Protein AF-A0A7Y9XYY1-F1 (afdb_monomer)

InterPro domains:
  IPR001387 Cro/C1-type, helix-turn-helix domain [cd00093] (2-45)
  IPR010982 Lambda repressor-like, DNA-binding domain superfamily [G3DSA:1.10.260.40] (1-56)
  IPR010982 Lambda repressor-like, DNA-binding domain superfamily [SSF47413] (3-48)

Nearest PDB structures (foldseek):
  1r69-assembly1_A  TM=8.097E-01  e=8.819E-01  Phage 434

Solvent-accessible surface area (backbone atoms only — not comparable to full-atom values): 4962 Å² total; per-residue (Å²): 108,102,78,76,60,52,71,63,57,48,12,64,68,30,74,38,56,55,71,50,45,52,35,30,76,74,69,71,47,66,56,72,67,52,52,52,35,43,25,54,56,69,72,43,50,76,57,58,57,66,78,62,63,81,76,80,64,92,44,70,68,52,44,54,50,53,51,54,52,54,52,55,54,53,53,54,51,58,55,61,76,74,111

Mean predicted aligned error: 6.29 Å

Organism: NCBI:txid1514948

pLDDT: mean 90.68, std 10.18, range [52.72, 97.94]

Structure (mmCIF, N/CA/C/O backbone):
data_AF-A0A7Y9XYY1-F1
#
_entry.id   AF-A0A7Y9XYY1-F1
#
loop_
_atom_site.group_PDB
_atom_site.id
_atom_site.type_symbol
_atom_site.label_atom_id
_atom_site.label_alt_id
_atom_site.label_comp_id
_atom_site.label_asym_id
_atom_site.label_entity_id
_atom_site.label_seq_id
_atom_site.pdbx_PDB_ins_code
_atom_site.Cartn_x
_atom_site.Cartn_y
_atom_site.Cartn_z
_atom_site.occupancy
_atom_site.B_iso_or_equiv
_atom_site.auth_seq_id
_atom_site.auth_comp_id
_atom_site.auth_asym_id
_atom_site.auth_atom_id
_atom_site.pdbx_PDB_model_num
ATOM 1 N N . MET A 1 1 ? -13.887 6.097 -3.201 1.00 52.72 1 MET A N 1
ATOM 2 C CA . MET A 1 1 ? -12.941 5.167 -2.541 1.00 52.72 1 MET A CA 1
ATOM 3 C C . MET A 1 1 ? -13.275 3.743 -2.960 1.00 52.72 1 MET A C 1
ATOM 5 O O . MET A 1 1 ? -14.457 3.428 -3.017 1.00 52.72 1 MET A O 1
ATOM 9 N N . ALA A 1 2 ? -12.273 2.910 -3.259 1.00 56.00 2 ALA A N 1
ATOM 10 C CA . ALA A 1 2 ? -12.410 1.609 -3.938 1.00 56.00 2 ALA A CA 1
ATOM 11 C C . ALA A 1 2 ? -13.322 0.564 -3.250 1.00 56.00 2 ALA A C 1
ATOM 13 O O . ALA A 1 2 ? -13.678 -0.429 -3.870 1.00 56.00 2 ALA A O 1
ATOM 14 N N . LEU A 1 3 ? -13.733 0.795 -1.998 1.00 70.81 3 LEU A N 1
ATOM 15 C CA . LEU A 1 3 ? -14.622 -0.090 -1.231 1.00 70.81 3 LEU A CA 1
ATOM 16 C C . LEU A 1 3 ? -15.867 0.615 -0.658 1.00 70.81 3 LEU A C 1
ATOM 18 O O . LEU A 1 3 ? -16.549 0.046 0.187 1.00 70.81 3 LEU A O 1
ATOM 22 N N . GLY A 1 4 ? -16.142 1.870 -1.039 1.00 80.56 4 GLY A N 1
ATOM 23 C CA . GLY A 1 4 ? -17.283 2.632 -0.501 1.00 80.56 4 GLY A CA 1
ATOM 24 C C . GLY A 1 4 ? -17.218 2.938 1.007 1.00 80.56 4 GLY A C 1
ATOM 25 O O . GLY A 1 4 ? -18.209 3.363 1.590 1.00 80.56 4 GLY A O 1
ATOM 26 N N . LEU A 1 5 ? -16.066 2.724 1.650 1.00 88.00 5 LEU A N 1
ATOM 27 C CA . LEU A 1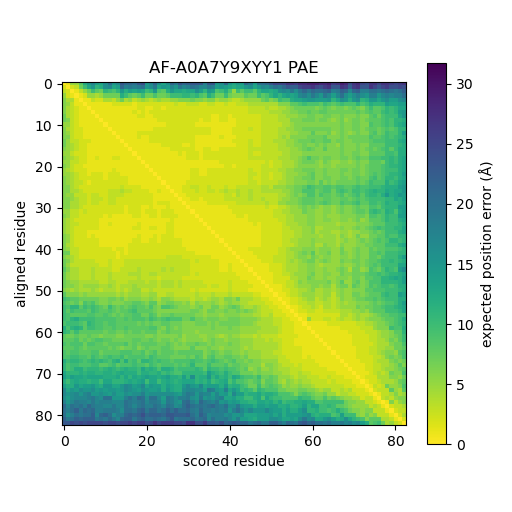 5 ? -15.865 2.974 3.078 1.00 88.00 5 LEU A CA 1
ATOM 28 C C . LEU A 1 5 ? -15.725 4.471 3.368 1.00 88.00 5 LEU A C 1
ATOM 30 O O . LEU A 1 5 ? -15.149 5.215 2.575 1.00 88.00 5 LEU A O 1
ATOM 34 N N . THR A 1 6 ? -16.185 4.897 4.545 1.00 94.25 6 THR A N 1
ATOM 35 C CA . THR A 1 6 ? -15.798 6.200 5.100 1.00 94.25 6 THR A CA 1
ATOM 36 C C . THR A 1 6 ? -14.341 6.153 5.565 1.00 94.25 6 THR A C 1
ATOM 38 O O . THR A 1 6 ? -13.826 5.087 5.906 1.00 94.25 6 THR A O 1
A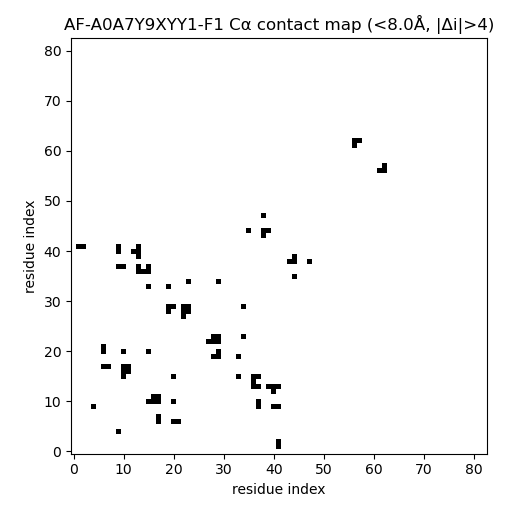TOM 41 N N . GLN A 1 7 ? -13.684 7.314 5.656 1.00 94.75 7 GLN A N 1
ATOM 42 C CA . GLN A 1 7 ? -12.318 7.407 6.194 1.00 94.75 7 GLN A CA 1
ATOM 43 C C . GLN A 1 7 ? -12.210 6.793 7.599 1.00 94.75 7 GLN A C 1
ATOM 45 O O . GLN A 1 7 ? -11.235 6.120 7.916 1.00 94.75 7 GLN A O 1
ATOM 50 N N . LYS A 1 8 ? -13.234 6.992 8.441 1.00 96.00 8 LYS A N 1
ATOM 51 C CA . LYS A 1 8 ? -13.283 6.433 9.797 1.00 96.00 8 LYS A CA 1
ATOM 52 C C . LYS A 1 8 ? -13.372 4.906 9.771 1.00 96.00 8 LYS A C 1
ATOM 54 O O . LYS A 1 8 ? -12.598 4.251 10.457 1.00 96.00 8 LYS A O 1
ATOM 59 N N . ALA A 1 9 ? -14.251 4.352 8.935 1.00 95.88 9 ALA A N 1
ATOM 60 C CA . ALA A 1 9 ? -14.392 2.905 8.790 1.00 95.88 9 ALA A CA 1
ATOM 61 C C . ALA A 1 9 ? -13.112 2.256 8.237 1.00 95.88 9 ALA A C 1
ATOM 63 O O . ALA A 1 9 ? -12.737 1.162 8.652 1.00 95.88 9 ALA A O 1
ATOM 64 N N . ALA A 1 10 ? -12.415 2.926 7.317 1.00 95.25 10 ALA A N 1
ATOM 65 C CA . ALA A 1 10 ? -11.157 2.430 6.771 1.00 95.25 10 ALA A CA 1
ATOM 66 C C . ALA A 1 10 ? -10.004 2.495 7.795 1.00 95.25 10 ALA A C 1
ATOM 68 O O . ALA A 1 10 ? -9.225 1.545 7.908 1.00 95.25 10 ALA A O 1
ATOM 69 N N . ALA A 1 11 ? -9.944 3.558 8.603 1.00 96.81 11 ALA A N 1
ATOM 70 C CA . ALA A 1 11 ? -9.022 3.677 9.733 1.00 96.81 11 ALA A CA 1
ATOM 71 C C . ALA A 1 11 ? -9.246 2.566 10.777 1.00 96.81 11 ALA A C 1
ATOM 73 O O . ALA A 1 11 ? -8.313 1.846 11.124 1.00 96.81 11 ALA A O 1
ATOM 74 N N . GLU A 1 12 ? -10.493 2.349 11.205 1.00 96.88 12 GLU A N 1
ATOM 75 C CA . GLU A 1 12 ? -10.855 1.271 12.138 1.00 96.88 12 GLU A CA 1
ATOM 76 C C . GLU A 1 12 ? -10.497 -0.111 11.577 1.00 96.88 12 GLU A C 1
ATOM 78 O O . GLU A 1 12 ? -9.847 -0.906 12.252 1.00 96.88 12 GLU A O 1
ATOM 83 N N . ARG A 1 13 ? -10.844 -0.381 10.312 1.00 95.69 13 ARG A N 1
ATOM 84 C CA . ARG A 1 13 ? -10.564 -1.667 9.655 1.00 95.69 13 ARG A CA 1
ATOM 85 C C . ARG A 1 13 ? -9.069 -1.954 9.501 1.00 95.69 13 ARG A C 1
ATOM 87 O O . ARG A 1 13 ? -8.676 -3.117 9.499 1.00 95.69 13 ARG A O 1
ATOM 94 N N . SER A 1 14 ? -8.249 -0.922 9.328 1.00 96.50 14 SER A N 1
ATOM 95 C CA . SER A 1 14 ? -6.796 -1.058 9.169 1.00 96.50 14 SER A CA 1
ATOM 96 C C . SER A 1 14 ? -6.024 -1.020 10.487 1.00 96.50 14 SER A C 1
ATOM 98 O O . SER A 1 14 ? -4.833 -1.323 10.494 1.00 96.50 14 SER A O 1
ATOM 100 N N . GLY A 1 15 ? -6.669 -0.635 11.594 1.00 97.44 15 GLY A N 1
ATOM 101 C CA . GLY A 1 15 ? -5.988 -0.349 12.858 1.00 97.44 15 GLY A CA 1
ATOM 102 C C . GLY A 1 15 ? -5.100 0.902 12.807 1.00 97.44 15 GLY A C 1
ATOM 103 O O . GLY A 1 15 ? -4.301 1.124 13.713 1.00 97.44 15 GLY A O 1
ATOM 104 N N . VAL A 1 16 ? -5.218 1.724 11.760 1.00 97.88 16 VAL A N 1
ATOM 105 C CA . VAL A 1 16 ? -4.475 2.980 11.614 1.00 97.88 16 VAL A CA 1
ATOM 106 C C . VAL A 1 16 ? -5.251 4.095 12.308 1.00 97.88 16 VAL A C 1
ATOM 108 O O . VAL A 1 16 ? -6.461 4.234 12.138 1.00 97.88 16 VAL A O 1
ATOM 111 N N . ALA A 1 17 ? -4.563 4.946 13.071 1.00 97.94 17 ALA A N 1
ATOM 112 C CA . ALA A 1 17 ? -5.205 6.088 13.715 1.00 97.94 17 ALA A CA 1
ATOM 113 C C . ALA A 1 17 ? -5.887 7.006 12.681 1.00 97.94 17 ALA A C 1
ATOM 115 O O . ALA A 1 17 ? -5.296 7.358 11.660 1.00 97.94 17 ALA A O 1
ATOM 116 N N . TYR A 1 18 ? -7.102 7.480 12.973 1.00 97.81 18 TYR A N 1
ATOM 117 C CA . TYR A 1 18 ? -7.887 8.301 12.037 1.00 97.81 18 TYR A CA 1
ATOM 118 C C . TYR A 1 18 ? -7.145 9.556 11.540 1.00 97.81 18 TYR A C 1
ATOM 120 O O . TYR A 1 18 ? -7.227 9.918 10.366 1.00 97.81 18 TYR A O 1
ATOM 128 N N . ARG A 1 19 ? -6.356 10.201 12.412 1.00 97.19 19 ARG A N 1
ATOM 129 C CA . ARG A 1 19 ? -5.504 11.342 12.033 1.00 97.19 19 ARG A CA 1
ATOM 130 C C . ARG A 1 19 ? -4.453 10.949 10.991 1.00 97.19 19 ARG A C 1
ATOM 132 O O . ARG A 1 19 ? -4.233 11.706 10.048 1.00 97.19 19 ARG A O 1
ATOM 139 N N . THR A 1 20 ? -3.822 9.789 11.161 1.00 97.88 20 THR A N 1
ATOM 140 C CA . THR A 1 20 ? -2.851 9.244 10.206 1.00 97.88 20 THR A CA 1
ATOM 141 C C . THR A 1 20 ? -3.532 8.906 8.887 1.00 97.88 20 THR A C 1
ATOM 143 O O . THR A 1 20 ? -3.010 9.275 7.843 1.00 97.88 20 THR A O 1
ATOM 146 N N . TRP A 1 21 ? -4.733 8.317 8.919 1.00 97.31 21 TRP A N 1
ATOM 147 C CA . TRP A 1 21 ? -5.516 8.041 7.710 1.00 97.31 21 TRP A CA 1
ATOM 148 C C . TRP A 1 21 ? -5.793 9.309 6.897 1.00 97.31 21 TRP A C 1
ATOM 150 O O . TRP A 1 21 ? -5.515 9.365 5.702 1.00 97.31 21 TRP A O 1
ATOM 160 N N . ARG A 1 22 ? -6.266 10.375 7.556 1.00 96.94 22 ARG A N 1
ATOM 161 C CA . ARG A 1 22 ? -6.517 11.658 6.884 1.00 96.94 22 ARG A CA 1
ATOM 162 C C . ARG A 1 22 ? -5.250 12.278 6.302 1.00 96.94 22 ARG A C 1
ATOM 164 O O . ARG A 1 22 ? -5.299 12.832 5.211 1.00 96.94 22 ARG A O 1
ATOM 171 N N . ARG A 1 23 ? -4.126 12.197 7.018 1.00 97.69 23 ARG A N 1
ATOM 172 C CA . ARG A 1 23 ? -2.832 12.701 6.537 1.00 97.69 23 ARG A CA 1
ATOM 173 C C . ARG A 1 23 ? -2.314 11.886 5.348 1.00 97.69 23 ARG A C 1
ATOM 175 O O . ARG A 1 23 ? -1.761 12.452 4.411 1.00 97.69 23 ARG A O 1
ATOM 182 N N . MET A 1 24 ? -2.529 10.577 5.365 1.00 96.25 24 MET A N 1
ATOM 183 C CA . MET A 1 24 ? -2.177 9.683 4.270 1.00 96.25 24 MET A CA 1
ATOM 184 C C . MET A 1 24 ? -2.966 10.019 3.004 1.00 96.25 24 MET A C 1
ATOM 186 O O . MET A 1 24 ? -2.357 10.218 1.962 1.00 96.25 24 MET A O 1
ATOM 190 N N . GLU A 1 25 ? -4.292 10.161 3.089 1.00 93.81 25 GLU A N 1
ATOM 191 C CA . GLU A 1 25 ? -5.115 10.512 1.921 1.00 93.81 25 GLU A CA 1
ATOM 192 C C . GLU A 1 25 ? -4.929 11.964 1.462 1.00 93.81 25 GLU A C 1
ATOM 194 O O . GLU A 1 25 ? -4.926 12.231 0.264 1.00 93.81 25 GLU A O 1
ATOM 199 N N . GLY A 1 26 ? -4.796 12.907 2.399 1.00 96.38 26 GLY A N 1
ATOM 200 C CA . GLY A 1 26 ? -4.743 14.337 2.089 1.00 96.38 26 GLY A CA 1
ATOM 201 C C . GLY A 1 26 ? -3.357 14.851 1.701 1.00 96.38 26 GLY A C 1
ATOM 202 O O . GLY A 1 26 ? -3.251 15.761 0.886 1.00 96.38 26 GLY A O 1
ATOM 203 N N . GLU A 1 27 ? -2.292 14.291 2.279 1.00 96.88 27 GLU A N 1
ATOM 204 C CA . GLU A 1 27 ? -0.912 14.750 2.061 1.00 96.88 27 GLU A CA 1
ATOM 205 C C . GLU A 1 27 ? 0.005 13.673 1.466 1.00 96.88 27 GLU A C 1
ATOM 207 O O . GLU A 1 27 ? 1.169 13.963 1.196 1.00 96.88 27 GLU A O 1
ATOM 212 N N . GLY A 1 28 ? -0.456 12.425 1.331 1.00 95.06 28 GLY A N 1
ATOM 213 C CA . GLY A 1 28 ? 0.406 11.308 0.934 1.00 95.06 28 GLY A CA 1
ATOM 214 C C . GLY A 1 28 ? 1.443 10.927 1.995 1.00 95.06 28 GLY A C 1
ATOM 215 O O . GLY A 1 28 ? 2.468 10.337 1.664 1.00 95.06 28 GLY A O 1
ATOM 216 N N . LYS A 1 29 ? 1.229 11.290 3.270 1.00 96.62 29 LYS A N 1
ATOM 217 C CA . LYS A 1 29 ? 2.209 11.076 4.350 1.00 96.62 29 LYS A CA 1
ATOM 218 C C . LYS A 1 29 ? 1.697 10.098 5.400 1.00 96.62 29 LYS A C 1
ATOM 220 O O . LYS A 1 29 ? 0.733 10.383 6.109 1.00 96.62 29 LYS A O 1
ATOM 225 N N . ALA A 1 30 ? 2.425 9.004 5.563 1.00 96.50 30 ALA A N 1
ATOM 226 C CA . ALA A 1 30 ? 2.251 8.015 6.617 1.00 96.50 30 ALA A CA 1
ATOM 227 C C . ALA A 1 30 ? 3.587 7.300 6.865 1.00 96.50 30 ALA A C 1
ATOM 229 O O . ALA A 1 30 ? 4.529 7.453 6.084 1.00 96.50 30 ALA A O 1
ATOM 230 N N . SER A 1 31 ? 3.674 6.516 7.938 1.00 97.44 31 SER A N 1
ATOM 231 C CA . SER A 1 31 ? 4.753 5.533 8.045 1.00 97.44 31 SER A CA 1
ATOM 232 C C . SER A 1 31 ? 4.565 4.436 6.983 1.00 97.44 31 SER A C 1
ATOM 234 O O . SER A 1 31 ? 3.449 4.206 6.509 1.00 97.44 31 SER A O 1
ATOM 236 N N . ILE A 1 32 ? 5.640 3.726 6.623 1.00 96.62 32 ILE A N 1
ATOM 237 C CA . ILE A 1 32 ? 5.542 2.553 5.734 1.00 96.62 32 ILE A CA 1
ATOM 238 C C . ILE A 1 32 ? 4.628 1.490 6.358 1.00 96.62 32 ILE A C 1
ATOM 240 O O . ILE A 1 32 ? 3.826 0.879 5.660 1.00 96.62 32 ILE A O 1
ATOM 244 N N .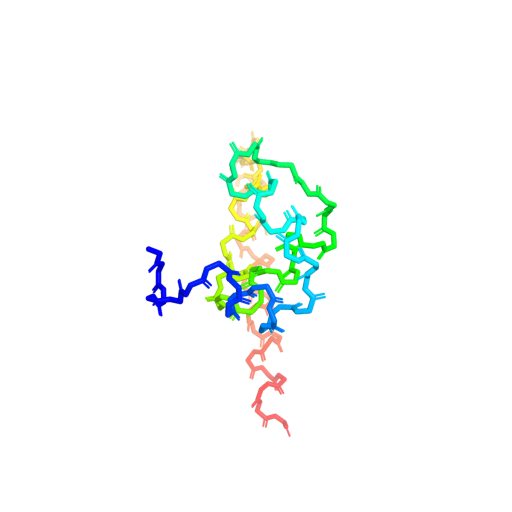 GLU A 1 33 ? 4.703 1.304 7.677 1.00 97.88 33 GLU A N 1
ATOM 245 C CA . GLU A 1 33 ? 3.858 0.359 8.409 1.00 97.88 33 GLU A CA 1
ATOM 246 C C . GLU A 1 33 ? 2.364 0.679 8.246 1.00 97.88 33 GLU A C 1
ATOM 248 O O . GLU A 1 33 ? 1.569 -0.206 7.930 1.00 97.88 33 GLU A O 1
ATOM 253 N N . ASP A 1 34 ? 1.979 1.950 8.393 1.00 97.94 34 ASP A N 1
ATOM 254 C CA . ASP A 1 34 ? 0.588 2.385 8.227 1.00 97.94 34 ASP 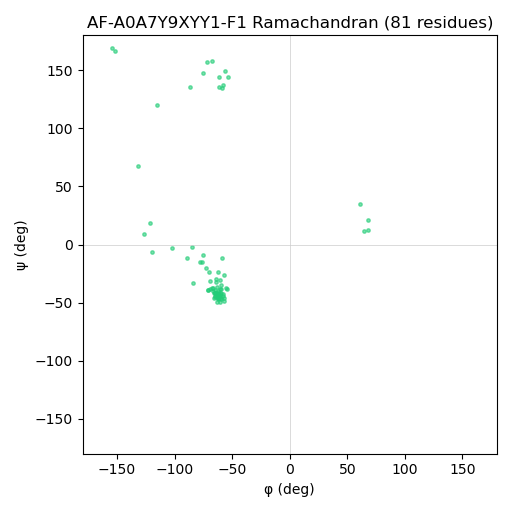A CA 1
ATOM 255 C C . ASP A 1 34 ? 0.101 2.243 6.785 1.00 97.94 34 ASP A C 1
ATOM 257 O O . ASP A 1 34 ? -1.040 1.833 6.565 1.00 97.94 34 ASP A O 1
ATOM 261 N N . LEU A 1 35 ? 0.966 2.521 5.804 1.00 96.56 35 LEU A N 1
ATOM 262 C CA . LEU A 1 35 ? 0.656 2.305 4.392 1.00 96.56 35 LEU A CA 1
ATOM 263 C C . LEU A 1 35 ? 0.391 0.819 4.105 1.00 96.56 35 LEU A C 1
ATOM 265 O O . LEU A 1 35 ? -0.592 0.483 3.447 1.00 96.56 35 LEU A O 1
ATOM 269 N N . VAL A 1 36 ? 1.233 -0.079 4.628 1.00 97.25 36 VAL A N 1
ATOM 270 C CA . VAL A 1 36 ? 1.065 -1.531 4.457 1.00 97.25 36 VAL A CA 1
ATOM 271 C C . VAL A 1 36 ? -0.214 -2.020 5.141 1.00 97.25 36 VAL A C 1
ATOM 273 O O . VAL A 1 36 ? -0.986 -2.759 4.526 1.00 97.25 36 VAL A O 1
ATOM 276 N N . ARG A 1 37 ? -0.493 -1.573 6.375 1.00 97.69 37 ARG A N 1
ATOM 277 C CA . ARG A 1 37 ? -1.751 -1.884 7.079 1.00 97.69 37 ARG A CA 1
ATOM 278 C C . ARG A 1 37 ? -2.975 -1.443 6.282 1.00 97.69 37 ARG A C 1
ATOM 280 O O . ARG A 1 37 ? -3.923 -2.216 6.135 1.00 97.69 37 ARG A O 1
ATOM 287 N N . ALA A 1 38 ? -2.948 -0.226 5.744 1.00 96.25 38 ALA A N 1
ATOM 288 C CA . ALA A 1 38 ? -4.018 0.295 4.905 1.00 96.25 38 ALA A CA 1
ATOM 289 C C . ALA A 1 38 ? -4.204 -0.545 3.634 1.00 96.25 38 ALA A C 1
ATOM 291 O O . ALA A 1 38 ? -5.331 -0.927 3.321 1.00 96.25 38 ALA A O 1
ATOM 292 N N . ALA A 1 39 ? -3.117 -0.896 2.941 1.00 95.62 39 ALA A N 1
ATOM 293 C CA . ALA A 1 39 ? -3.180 -1.685 1.715 1.00 95.62 39 ALA A CA 1
ATOM 294 C C . ALA A 1 39 ? -3.784 -3.082 1.944 1.00 95.62 39 ALA A C 1
ATOM 296 O O . ALA A 1 39 ? -4.686 -3.486 1.213 1.00 95.62 39 ALA A O 1
ATOM 297 N N . ILE A 1 40 ? -3.370 -3.779 3.009 1.00 95.62 40 ILE A N 1
ATOM 2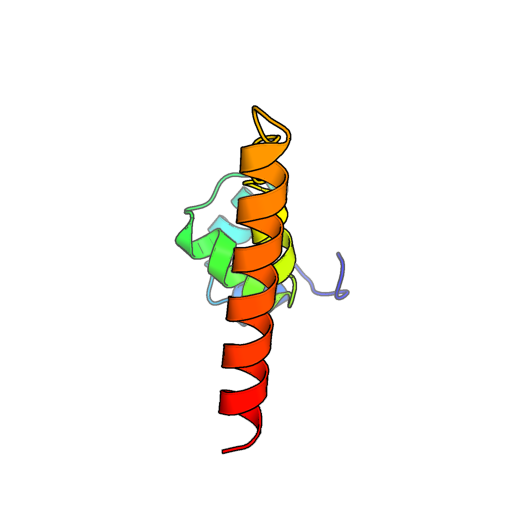98 C CA . ILE A 1 40 ? -3.933 -5.087 3.391 1.00 95.62 40 ILE A CA 1
ATOM 299 C C . ILE A 1 40 ? -5.421 -4.955 3.739 1.00 95.62 40 ILE A C 1
ATOM 301 O O . ILE A 1 40 ? -6.257 -5.740 3.280 1.00 95.62 40 ILE A O 1
ATOM 305 N N . ALA A 1 41 ? -5.781 -3.944 4.534 1.00 94.44 41 ALA A N 1
ATOM 306 C CA . ALA A 1 41 ? -7.168 -3.707 4.918 1.00 94.44 41 ALA A CA 1
ATOM 307 C C . ALA A 1 41 ? -8.060 -3.449 3.697 1.00 94.44 41 ALA A C 1
ATOM 309 O O . ALA A 1 41 ? -9.186 -3.953 3.645 1.00 94.44 41 ALA A O 1
ATOM 310 N N . LEU A 1 42 ? -7.548 -2.721 2.705 1.00 93.12 42 LEU A N 1
ATOM 311 C CA . LEU A 1 42 ? -8.232 -2.404 1.453 1.00 93.12 42 LEU A CA 1
ATOM 312 C C . LEU A 1 42 ? -8.102 -3.494 0.378 1.00 93.12 42 LEU A C 1
ATOM 314 O O . LEU A 1 42 ? -8.733 -3.369 -0.669 1.00 93.12 42 LEU A O 1
ATOM 318 N N . ARG A 1 43 ? -7.369 -4.582 0.654 1.00 92.88 43 ARG A N 1
ATOM 319 C CA . ARG A 1 43 ? -7.147 -5.712 -0.266 1.00 92.88 43 ARG A CA 1
ATOM 320 C C . ARG A 1 43 ? -6.443 -5.293 -1.561 1.00 92.88 43 ARG A C 1
ATOM 322 O O . ARG A 1 43 ? -6.737 -5.819 -2.633 1.00 92.88 43 ARG A O 1
ATOM 329 N N . CYS A 1 44 ? -5.540 -4.321 -1.454 1.00 92.88 44 CYS A N 1
ATOM 330 C CA . CYS A 1 44 ? -4.716 -3.805 -2.547 1.00 92.88 44 CYS A CA 1
ATOM 331 C C . CYS A 1 44 ? -3.211 -3.937 -2.263 1.00 92.88 44 CYS A C 1
ATOM 333 O O . CYS A 1 44 ? -2.388 -3.298 -2.910 1.00 92.88 44 CYS A O 1
ATOM 335 N N . GLU A 1 45 ? -2.811 -4.797 -1.327 1.00 94.31 45 GLU A N 1
ATOM 336 C CA . GLU A 1 45 ? -1.406 -5.060 -0.997 1.00 94.31 45 GLU A CA 1
ATOM 337 C C . GLU A 1 45 ? -0.571 -5.525 -2.201 1.00 94.31 45 GLU A C 1
ATOM 339 O O . GLU A 1 45 ? 0.629 -5.270 -2.253 1.00 94.31 45 GLU A O 1
ATOM 344 N N . GLN A 1 46 ? -1.204 -6.144 -3.202 1.00 91.50 46 GLN A N 1
ATOM 345 C CA . GLN A 1 46 ? -0.547 -6.525 -4.457 1.00 91.50 46 GLN A CA 1
ATOM 346 C C . GLN A 1 46 ? -0.059 -5.307 -5.256 1.00 91.50 46 GLN A C 1
ATOM 348 O O . GLN A 1 46 ? 0.947 -5.397 -5.960 1.00 91.50 46 GLN A O 1
ATOM 353 N N . ASP A 1 47 ? -0.726 -4.157 -5.131 1.00 92.75 47 ASP A N 1
ATOM 354 C CA . ASP A 1 47 ? -0.335 -2.932 -5.828 1.00 92.75 47 ASP A CA 1
ATOM 355 C C . ASP A 1 47 ? 0.931 -2.304 -5.233 1.00 92.75 47 ASP A C 1
ATOM 357 O O . ASP A 1 47 ? 1.632 -1.581 -5.938 1.00 92.75 47 ASP A O 1
ATOM 361 N N . LEU A 1 48 ? 1.298 -2.627 -3.985 1.00 93.06 48 LEU A N 1
ATOM 362 C CA . LEU A 1 48 ? 2.550 -2.143 -3.388 1.00 93.06 48 LEU A CA 1
ATOM 363 C C . LEU A 1 48 ? 3.781 -2.610 -4.174 1.00 93.06 48 LEU A C 1
ATOM 365 O O . LEU A 1 48 ? 4.762 -1.876 -4.258 1.00 93.06 48 LEU A O 1
ATOM 369 N N . ALA A 1 49 ? 3.721 -3.784 -4.813 1.00 89.50 49 ALA A N 1
ATOM 370 C CA . ALA A 1 49 ? 4.801 -4.268 -5.673 1.00 89.50 49 ALA A CA 1
ATOM 371 C C . ALA A 1 49 ? 5.049 -3.346 -6.882 1.00 89.50 49 ALA A C 1
ATOM 373 O O . ALA A 1 49 ? 6.155 -3.305 -7.412 1.00 89.50 49 ALA A O 1
ATOM 374 N N . ARG A 1 50 ? 4.045 -2.563 -7.301 1.00 91.81 50 ARG A N 1
ATOM 375 C CA . ARG A 1 50 ? 4.171 -1.602 -8.406 1.00 91.81 50 ARG A CA 1
ATOM 376 C C . ARG A 1 50 ? 4.923 -0.332 -8.014 1.00 91.81 50 ARG A C 1
ATOM 378 O O . ARG A 1 50 ? 5.345 0.396 -8.905 1.00 91.81 50 ARG A O 1
ATOM 385 N N . LEU A 1 51 ? 5.106 -0.065 -6.718 1.00 91.69 51 LEU A N 1
ATOM 386 C CA . LEU A 1 51 ? 5.906 1.071 -6.244 1.00 91.69 51 LEU A CA 1
ATOM 387 C C . LEU A 1 51 ? 7.404 0.875 -6.514 1.00 91.69 51 LEU A C 1
ATOM 389 O O . LEU A 1 51 ? 8.141 1.852 -6.608 1.00 91.69 51 LEU A O 1
ATOM 393 N N . PHE A 1 52 ? 7.841 -0.379 -6.654 1.00 90.12 52 PHE A N 1
ATOM 394 C CA . PHE A 1 52 ? 9.241 -0.756 -6.834 1.00 90.12 52 PHE A CA 1
ATOM 395 C C . PHE A 1 52 ? 9.372 -1.736 -8.007 1.00 90.12 52 PHE A C 1
ATOM 397 O O . PHE A 1 52 ? 9.652 -2.917 -7.791 1.00 90.12 52 PHE A O 1
ATOM 404 N N . PRO A 1 53 ? 9.116 -1.287 -9.250 1.00 88.69 53 PRO A N 1
ATOM 405 C CA . PRO A 1 53 ? 9.239 -2.160 -10.408 1.00 88.69 53 PRO A CA 1
ATOM 406 C C . PRO A 1 53 ? 10.682 -2.658 -10.550 1.00 88.69 53 PRO A C 1
ATOM 408 O O . PRO A 1 53 ? 11.633 -1.919 -10.283 1.00 88.69 53 PRO A O 1
ATOM 411 N N . GLU A 1 54 ? 10.849 -3.905 -10.999 1.00 87.06 54 GLU A N 1
ATOM 412 C CA . GLU A 1 54 ? 12.178 -4.398 -11.354 1.00 87.06 54 GLU A CA 1
ATOM 413 C C . GLU A 1 54 ? 12.777 -3.514 -12.459 1.00 87.06 54 GLU A C 1
ATOM 415 O O . GLU A 1 54 ? 12.089 -3.208 -13.440 1.00 87.06 54 GLU A O 1
ATOM 420 N N . PRO A 1 55 ? 14.058 -3.119 -12.344 1.00 89.25 55 PRO A N 1
ATOM 421 C CA . PRO A 1 55 ? 14.748 -2.429 -13.423 1.00 89.25 55 PRO A CA 1
ATOM 422 C C . PRO A 1 55 ? 14.701 -3.256 -14.705 1.00 89.25 55 PRO A C 1
ATOM 424 O O . PRO A 1 55 ? 14.740 -4.487 -14.644 1.00 89.25 55 PRO A O 1
ATOM 427 N N . ALA A 1 56 ? 14.684 -2.603 -15.867 1.00 91.19 56 ALA A N 1
ATOM 428 C CA . ALA A 1 56 ? 14.836 -3.306 -17.137 1.00 91.19 56 ALA A CA 1
ATOM 429 C C . ALA A 1 56 ? 16.117 -4.161 -17.126 1.00 91.19 56 ALA A C 1
ATOM 431 O O . ALA A 1 56 ? 17.123 -3.780 -16.524 1.00 91.19 56 ALA A O 1
ATOM 432 N N . ALA A 1 57 ? 16.070 -5.329 -17.768 1.00 95.25 57 ALA A N 1
ATOM 433 C CA . ALA A 1 57 ? 17.265 -6.143 -17.945 1.00 95.25 57 ALA A CA 1
ATOM 434 C C . ALA A 1 57 ? 18.297 -5.359 -18.766 1.00 95.25 57 ALA A C 1
ATOM 436 O O . ALA A 1 57 ? 17.957 -4.738 -19.774 1.00 95.25 57 ALA A O 1
ATOM 437 N N . SER A 1 58 ?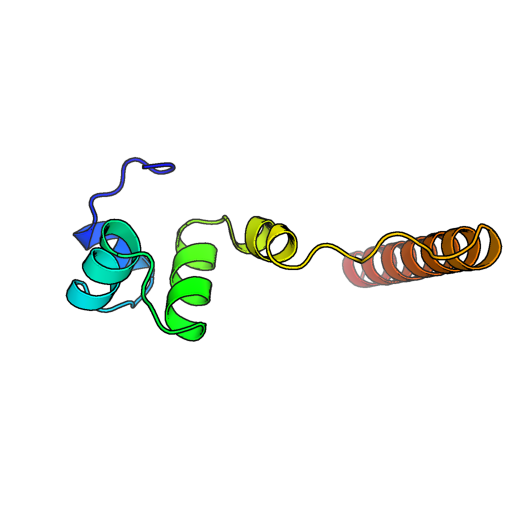 19.551 -5.393 -18.328 1.00 95.94 58 SER A N 1
ATOM 438 C CA . SER A 1 58 ? 20.660 -4.715 -18.999 1.00 95.94 58 SER A CA 1
ATOM 439 C C . SER A 1 58 ? 21.160 -5.479 -20.230 1.00 95.94 58 SER A C 1
ATOM 441 O O . SER A 1 58 ? 21.856 -4.909 -21.068 1.00 95.94 58 SER A O 1
ATOM 443 N N . SER A 1 59 ? 20.784 -6.755 -20.370 1.00 97.56 59 SER A N 1
ATOM 444 C CA . SER A 1 59 ? 21.129 -7.600 -21.513 1.00 97.56 59 SER A CA 1
ATOM 445 C C . SER A 1 59 ? 20.083 -8.688 -21.782 1.00 97.56 59 SER A C 1
ATOM 447 O O . SER A 1 59 ? 19.222 -8.983 -20.947 1.00 97.56 59 SER A O 1
ATOM 449 N N . MET A 1 60 ? 20.183 -9.317 -22.958 1.00 95.88 60 MET A N 1
ATOM 450 C CA . MET A 1 60 ? 19.362 -10.479 -23.314 1.00 95.88 60 MET A CA 1
ATOM 451 C C . MET A 1 60 ? 19.627 -11.668 -22.379 1.00 95.88 60 MET A C 1
ATOM 453 O O . MET A 1 60 ? 18.681 -12.310 -21.930 1.00 95.88 60 MET A O 1
ATOM 457 N N . ASP A 1 61 ? 20.889 -11.934 -22.035 1.00 97.56 61 ASP A N 1
ATOM 458 C CA . ASP A 1 61 ? 21.249 -13.031 -21.127 1.00 97.56 61 ASP A CA 1
ATOM 459 C C . ASP A 1 61 ? 20.643 -12.834 -19.736 1.00 97.56 61 ASP A C 1
ATOM 461 O O . ASP A 1 61 ? 20.080 -13.765 -19.155 1.00 97.56 61 ASP A O 1
ATOM 465 N N . GLU A 1 62 ? 20.687 -11.602 -19.222 1.00 96.44 62 GLU A N 1
ATOM 466 C CA . GLU A 1 62 ? 20.069 -11.265 -17.944 1.00 96.44 62 GLU A CA 1
ATOM 467 C C . GLU A 1 62 ? 18.546 -11.450 -17.999 1.00 96.44 62 GLU A C 1
ATOM 469 O O . GLU A 1 62 ? 17.950 -12.010 -17.078 1.00 96.44 62 GLU A O 1
ATOM 474 N N . LEU A 1 63 ? 17.907 -11.040 -19.099 1.00 95.56 63 LEU A N 1
ATOM 475 C CA . LEU A 1 63 ? 16.473 -11.233 -19.297 1.00 95.56 63 LEU A CA 1
ATOM 476 C C . LEU A 1 63 ? 16.092 -12.723 -19.300 1.00 95.56 63 LEU A C 1
ATOM 478 O O . LEU A 1 63 ? 15.099 -13.110 -18.678 1.00 95.56 63 LEU A O 1
ATOM 482 N N . LEU A 1 64 ? 16.876 -13.562 -19.980 1.00 96.62 64 LEU A N 1
ATOM 483 C C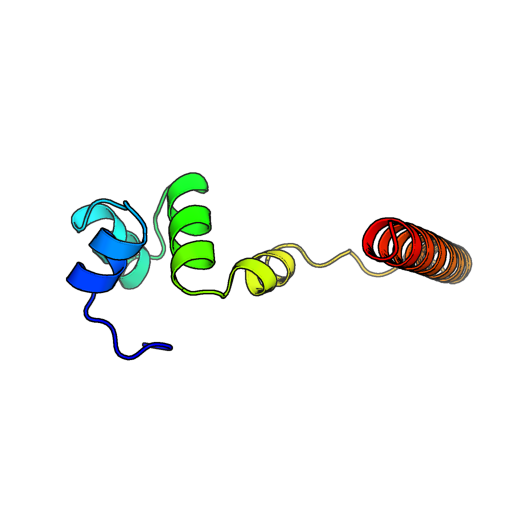A . LEU A 1 64 ? 16.660 -15.009 -20.043 1.00 96.62 64 LEU A CA 1
ATOM 484 C C . LEU A 1 64 ? 16.865 -15.682 -18.677 1.00 96.62 64 LEU A C 1
ATOM 486 O O . LEU A 1 64 ? 16.088 -16.563 -18.300 1.00 96.62 64 LEU A O 1
ATOM 490 N N . GLU A 1 65 ? 17.873 -15.260 -17.909 1.00 95.44 65 GLU A N 1
ATOM 491 C CA . GLU A 1 65 ? 18.094 -15.746 -16.542 1.00 95.44 65 GLU A CA 1
ATOM 492 C C . GLU A 1 65 ? 16.917 -15.383 -15.626 1.00 95.44 65 GLU A C 1
ATOM 494 O O . GLU A 1 65 ? 16.374 -16.258 -14.946 1.00 95.44 65 GLU A O 1
ATOM 499 N N . ARG A 1 66 ? 16.451 -14.127 -15.658 1.00 93.69 66 ARG A N 1
ATOM 500 C CA . ARG A 1 66 ? 15.294 -13.676 -14.865 1.00 93.69 66 ARG A CA 1
ATOM 501 C C . ARG A 1 66 ? 14.035 -14.491 -15.171 1.00 93.69 66 ARG A C 1
ATOM 503 O O . ARG A 1 66 ? 13.336 -14.909 -14.245 1.00 93.69 66 ARG A O 1
ATOM 510 N N . GLN A 1 67 ? 13.773 -14.791 -16.447 1.00 93.25 67 GLN A N 1
ATOM 511 C CA . GLN A 1 67 ? 12.649 -15.648 -16.845 1.00 93.25 67 GLN A CA 1
ATOM 512 C C . GLN A 1 67 ? 12.776 -17.070 -16.279 1.00 93.25 67 GLN A C 1
ATOM 514 O O . GLN A 1 67 ? 11.823 -17.572 -15.676 1.00 93.25 67 GLN A O 1
ATOM 519 N N . ARG A 1 68 ? 13.959 -17.698 -16.379 1.00 94.94 68 ARG A N 1
ATOM 520 C CA . ARG A 1 68 ? 14.204 -19.022 -15.776 1.00 94.94 68 ARG A CA 1
ATOM 521 C C . ARG A 1 68 ? 13.962 -19.018 -14.266 1.00 94.94 68 ARG A C 1
ATOM 523 O O . ARG A 1 68 ? 13.303 -19.923 -13.748 1.00 94.94 68 ARG A O 1
ATOM 530 N N . GLN A 1 69 ? 14.446 -18.005 -13.549 1.00 92.12 69 GLN A N 1
ATOM 531 C CA . GLN A 1 69 ? 14.244 -17.907 -12.100 1.00 92.12 69 GLN A CA 1
ATOM 532 C C . GLN A 1 69 ? 12.765 -17.735 -11.726 1.00 92.12 69 GLN A C 1
ATOM 534 O O . GLN A 1 69 ? 12.275 -18.408 -10.810 1.00 92.12 69 GLN A O 1
ATOM 539 N N . ALA A 1 70 ? 12.020 -16.904 -12.461 1.00 89.44 70 ALA A N 1
ATOM 540 C CA . ALA A 1 70 ? 10.587 -16.716 -12.246 1.00 89.44 70 ALA A CA 1
ATOM 541 C C . ALA A 1 70 ? 9.800 -18.033 -12.403 1.00 89.44 70 ALA A C 1
ATOM 543 O O . ALA A 1 70 ? 8.9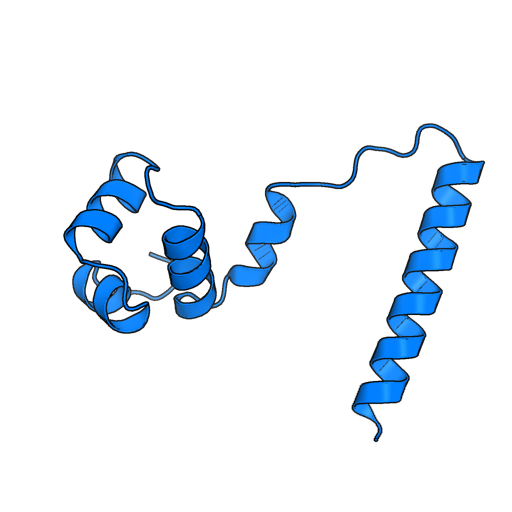36 -18.352 -11.576 1.00 89.44 70 ALA A O 1
ATOM 544 N N . GLU A 1 71 ? 10.132 -18.850 -13.408 1.00 92.19 71 GLU A N 1
ATOM 545 C CA . GLU A 1 71 ? 9.518 -20.167 -13.605 1.00 92.19 71 GLU A CA 1
ATOM 546 C C . GLU A 1 71 ? 9.798 -21.132 -12.446 1.00 92.19 71 GLU A C 1
ATOM 548 O O . GLU A 1 71 ? 8.880 -21.807 -11.959 1.00 92.19 71 GLU A O 1
ATOM 553 N N . LEU A 1 72 ? 11.044 -21.182 -11.962 1.00 91.31 72 LEU A N 1
ATOM 554 C CA . LEU A 1 72 ? 11.431 -22.024 -10.827 1.00 91.31 72 LEU A CA 1
ATOM 555 C C . LEU A 1 72 ? 10.648 -21.653 -9.560 1.00 91.31 72 LEU A C 1
ATOM 557 O O . LEU A 1 72 ? 10.148 -22.538 -8.855 1.00 91.31 72 LEU A O 1
ATOM 561 N N . MET A 1 73 ? 10.487 -20.357 -9.282 1.00 86.56 73 MET A N 1
ATOM 562 C CA . MET A 1 73 ? 9.709 -19.881 -8.134 1.00 86.56 73 MET A CA 1
ATOM 563 C C . MET A 1 73 ? 8.220 -20.229 -8.260 1.00 86.56 73 MET A C 1
ATOM 565 O O . MET A 1 73 ? 7.596 -20.651 -7.278 1.00 86.56 73 MET A O 1
ATOM 569 N N . ARG A 1 74 ? 7.649 -20.133 -9.469 1.00 86.50 74 ARG A N 1
ATOM 570 C CA . ARG A 1 74 ? 6.241 -20.483 -9.726 1.00 86.50 74 ARG A CA 1
ATOM 571 C C . ARG A 1 74 ? 5.976 -21.974 -9.498 1.00 86.50 74 ARG A C 1
ATOM 573 O O . ARG A 1 74 ? 4.996 -22.328 -8.841 1.00 86.50 74 ARG A O 1
ATOM 580 N N . ARG A 1 75 ? 6.891 -22.844 -9.944 1.00 83.12 75 ARG A N 1
ATOM 581 C CA . ARG A 1 75 ? 6.830 -24.300 -9.702 1.00 83.12 75 ARG A CA 1
ATOM 582 C C . ARG A 1 75 ? 6.911 -24.645 -8.210 1.00 83.12 75 ARG A C 1
ATOM 584 O O . ARG A 1 75 ? 6.122 -25.457 -7.727 1.00 83.12 75 ARG A O 1
ATOM 591 N N . LYS A 1 76 ? 7.812 -24.001 -7.453 1.00 80.31 76 LYS A N 1
ATOM 592 C CA . LYS A 1 76 ? 7.952 -24.211 -5.995 1.00 80.31 76 LYS A CA 1
ATOM 593 C C . LYS A 1 76 ? 6.672 -23.856 -5.226 1.00 80.31 76 LYS A C 1
ATOM 595 O O . LYS A 1 76 ? 6.276 -24.602 -4.330 1.00 80.31 76 LYS A O 1
ATOM 600 N N . ARG A 1 77 ? 6.007 -22.753 -5.590 1.00 74.94 77 ARG A N 1
ATOM 601 C CA . ARG A 1 77 ? 4.726 -22.332 -4.992 1.00 74.94 77 ARG A CA 1
ATOM 602 C C . ARG A 1 77 ? 3.591 -23.313 -5.289 1.00 74.94 77 ARG A C 1
ATOM 604 O O . ARG A 1 77 ? 2.896 -23.711 -4.361 1.00 74.94 77 ARG A O 1
ATOM 611 N N . GLY A 1 78 ? 3.460 -23.765 -6.540 1.00 75.44 78 GLY A N 1
ATOM 612 C CA . GLY A 1 78 ? 2.459 -24.770 -6.918 1.00 75.44 78 GLY A CA 1
ATOM 613 C C . GLY A 1 78 ? 2.620 -26.096 -6.166 1.00 75.44 78 GLY A C 1
ATOM 614 O O . GLY A 1 78 ? 1.629 -26.711 -5.785 1.00 75.44 78 GLY A O 1
ATOM 615 N N . ARG A 1 79 ? 3.864 -26.506 -5.871 1.00 77.56 79 ARG A N 1
ATOM 616 C CA . ARG A 1 79 ? 4.137 -27.711 -5.070 1.00 77.56 79 ARG A CA 1
ATOM 617 C C . AR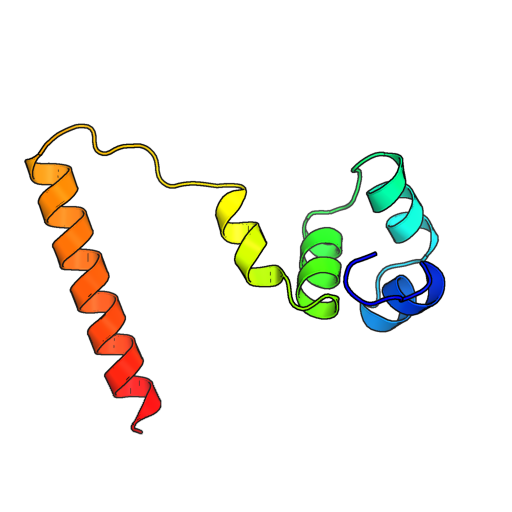G A 1 79 ? 3.738 -27.555 -3.600 1.00 77.56 79 ARG A C 1
ATOM 619 O O . ARG A 1 79 ? 3.233 -28.506 -3.022 1.00 77.56 79 ARG A O 1
ATOM 626 N N . ARG A 1 80 ? 3.955 -26.376 -3.001 1.00 68.31 80 ARG A N 1
ATOM 627 C CA . ARG A 1 80 ? 3.561 -26.088 -1.607 1.00 68.31 80 ARG A CA 1
ATOM 628 C C . ARG A 1 80 ? 2.049 -25.994 -1.413 1.00 68.31 80 ARG A C 1
ATOM 630 O O . ARG A 1 80 ? 1.586 -26.348 -0.347 1.00 68.31 80 ARG A O 1
ATOM 637 N N . ALA A 1 81 ? 1.299 -25.541 -2.415 1.00 67.06 81 ALA A N 1
ATOM 638 C CA . ALA A 1 81 ? -0.162 -25.449 -2.333 1.00 67.06 81 ALA A CA 1
ATOM 639 C C . ALA A 1 81 ? -0.884 -26.808 -2.461 1.00 67.06 81 ALA A C 1
ATOM 641 O O . ALA A 1 81 ? -2.097 -26.867 -2.293 1.00 67.06 81 ALA A O 1
ATOM 642 N N . ARG A 1 82 ? -0.160 -27.880 -2.814 1.00 64.50 82 ARG A N 1
ATOM 643 C CA . ARG A 1 82 ? -0.696 -29.241 -2.996 1.00 64.50 82 ARG A CA 1
ATOM 644 C C . ARG A 1 82 ? -0.403 -30.171 -1.802 1.00 64.50 82 ARG A C 1
ATOM 646 O O . ARG A 1 82 ? -0.804 -31.329 -1.844 1.00 64.50 82 ARG A O 1
ATOM 653 N N . LEU A 1 83 ? 0.328 -29.685 -0.798 1.00 56.06 83 LEU A N 1
ATOM 654 C CA . LEU A 1 83 ? 0.633 -30.372 0.463 1.00 56.06 83 LEU A CA 1
ATOM 655 C C . LEU A 1 83 ? -0.248 -29.789 1.567 1.00 56.06 83 LEU A C 1
ATOM 657 O O . LEU A 1 83 ? -0.659 -30.579 2.438 1.00 56.06 83 LEU A O 1
#

Secondary structure (DSSP, 8-state):
-TT---HHHHHHHHT--HHHHHHHHHHS---HHHHHHHHHHHT-GGGGGGGSPPPPPSSHHHHHHHHHHHHHHHHHHHHHTT-

Sequence (83 aa):
MALGLTQKAAAERSGVAYRTWRRMEGEGKASIEDLVRAAIALRCEQDLARLFPEPAASSMDELLERQRQAELMRRKRGRRARL

Radius of gyration: 18.2 Å; Cα contacts (8 Å, |Δi|>4): 47; chains: 1; bounding box: 38×45×37 Å

Foldseek 3Di:
DLPPDDLVRLCVLLVHPSVQSCCCVPVVDDPPSSVCSSCVSSVNNVCVCVVPDDDPQPDPVSVVVVVVVVVVVVVVVVVVVVD